Protein AF-A0AAX3HLP8-F1 (afdb_monomer)

Sequence (44 aa):
MSKTKAKPKKGVGQGTGSKGWNRWQSSAKKKAAAKPYKSKGTKK

Structure (mmCIF, N/CA/C/O backbone):
data_AF-A0AAX3HLP8-F1
#
_entry.id   AF-A0AAX3HLP8-F1
#
loop_
_atom_site.group_PDB
_atom_site.id
_atom_site.type_symbol
_atom_site.label_atom_id
_atom_site.label_alt_id
_atom_site.label_comp_id
_atom_site.label_asym_id
_atom_site.label_entity_id
_atom_site.label_seq_id
_atom_site.pdbx_PDB_ins_code
_atom_site.Cartn_x
_atom_site.Cartn_y
_atom_site.Cartn_z
_atom_site.occupancy
_atom_site.B_iso_or_equiv
_atom_site.auth_seq_id
_atom_site.auth_comp_id
_atom_site.auth_asym_id
_atom_site.auth_atom_id
_atom_site.pdbx_PDB_model_num
ATOM 1 N N . MET A 1 1 ? 11.291 24.015 -26.771 1.00 49.91 1 MET A N 1
ATOM 2 C CA . MET A 1 1 ? 10.326 22.896 -26.855 1.00 49.91 1 MET A CA 1
ATOM 3 C C . MET A 1 1 ? 10.451 22.010 -25.621 1.00 49.91 1 MET A C 1
ATOM 5 O O . MET A 1 1 ? 11.484 21.370 -25.452 1.00 49.91 1 MET A O 1
ATOM 9 N N . SER A 1 2 ? 9.451 21.989 -24.734 1.00 55.59 2 SER A N 1
ATOM 10 C CA . SER A 1 2 ? 9.449 21.060 -23.599 1.00 5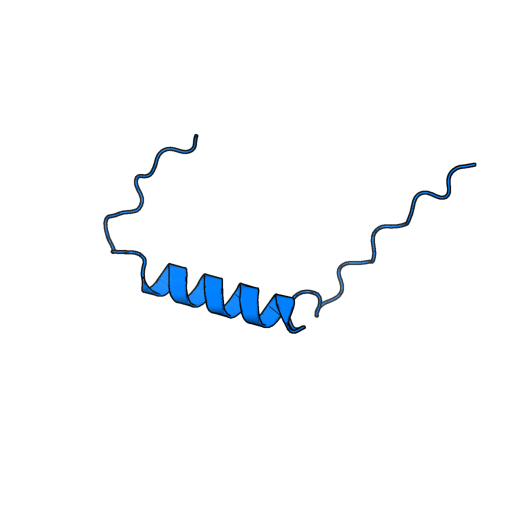5.59 2 SER A CA 1
ATOM 11 C C . SER A 1 2 ? 9.204 19.639 -24.116 1.00 55.59 2 SER A C 1
ATOM 13 O O . SER A 1 2 ? 8.188 19.345 -24.744 1.00 55.59 2 SER A O 1
ATOM 15 N N . LYS A 1 3 ? 10.173 18.744 -23.907 1.00 57.88 3 LYS A N 1
ATOM 16 C CA . LYS A 1 3 ? 10.030 17.322 -24.230 1.00 57.88 3 LYS A CA 1
ATOM 17 C C . LYS A 1 3 ? 9.047 16.739 -23.219 1.00 57.88 3 LYS A C 1
ATOM 19 O O . LYS A 1 3 ? 9.412 16.459 -22.078 1.00 57.88 3 LYS A O 1
ATOM 24 N N . THR A 1 4 ? 7.783 16.619 -23.610 1.00 64.06 4 THR A N 1
ATOM 25 C CA . THR A 1 4 ? 6.778 15.900 -22.830 1.00 64.06 4 THR A CA 1
ATOM 26 C C . THR A 1 4 ? 7.303 14.486 -22.601 1.00 64.06 4 THR A C 1
ATOM 28 O O . THR A 1 4 ? 7.511 13.708 -23.530 1.00 64.06 4 THR A O 1
ATOM 31 N N . LYS A 1 5 ? 7.621 14.170 -21.342 1.00 65.94 5 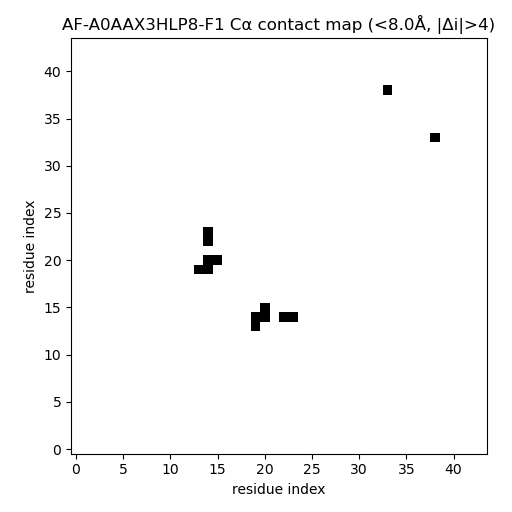LYS A N 1
ATOM 32 C CA . LYS A 1 5 ? 8.135 12.856 -20.954 1.00 65.94 5 LYS A CA 1
ATOM 33 C C . LYS A 1 5 ? 7.038 11.840 -21.261 1.00 65.94 5 LYS A C 1
ATOM 35 O O . LYS A 1 5 ? 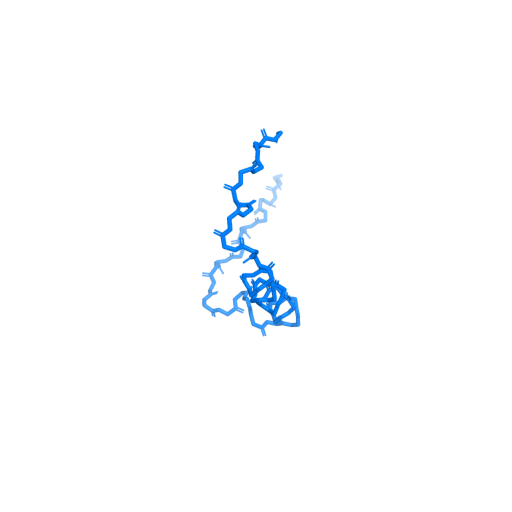6.010 11.818 -20.584 1.00 65.94 5 LYS A O 1
ATOM 40 N N . ALA A 1 6 ? 7.222 11.059 -22.324 1.00 70.00 6 ALA A N 1
ATOM 41 C CA . ALA A 1 6 ? 6.260 10.045 -22.728 1.00 70.00 6 ALA A CA 1
ATOM 42 C C . ALA A 1 6 ? 5.997 9.110 -21.537 1.00 70.00 6 ALA A C 1
ATOM 44 O O . ALA A 1 6 ? 6.936 8.609 -20.912 1.00 70.00 6 ALA A O 1
ATOM 45 N N . LYS A 1 7 ? 4.720 8.914 -21.183 1.00 66.62 7 LYS A N 1
ATOM 46 C CA . LYS A 1 7 ? 4.328 7.974 -20.124 1.00 66.62 7 LYS A CA 1
ATOM 47 C C . LYS A 1 7 ? 4.908 6.598 -20.479 1.00 66.62 7 LYS A C 1
ATOM 49 O O . LYS A 1 7 ? 4.655 6.135 -21.594 1.00 66.62 7 LYS A O 1
ATOM 54 N N . PRO A 1 8 ? 5.662 5.937 -19.579 1.00 65.69 8 PRO A N 1
ATOM 55 C CA . PRO A 1 8 ? 6.151 4.594 -19.855 1.00 65.69 8 PRO A CA 1
ATOM 56 C C . PRO A 1 8 ? 4.947 3.701 -20.162 1.00 65.69 8 PRO A C 1
ATOM 58 O O . PRO A 1 8 ? 3.939 3.748 -19.447 1.00 65.69 8 PRO A O 1
ATOM 61 N N . LYS A 1 9 ? 5.017 2.931 -21.255 1.00 69.69 9 LYS A N 1
ATOM 62 C CA . LYS A 1 9 ? 3.950 1.991 -21.610 1.00 69.69 9 LYS A CA 1
ATOM 63 C C . LYS A 1 9 ? 3.735 1.058 -20.417 1.00 69.69 9 LYS A C 1
ATOM 65 O O . LYS A 1 9 ? 4.688 0.460 -19.919 1.00 69.69 9 LYS 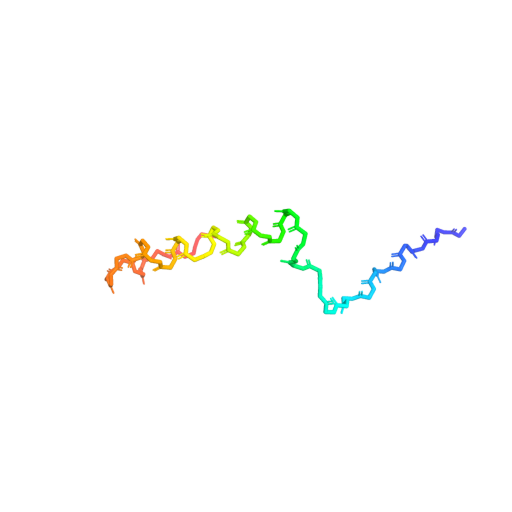A O 1
ATOM 70 N N . LYS A 1 10 ? 2.495 0.967 -19.922 1.00 62.81 10 LYS A N 1
ATOM 71 C CA . LYS A 1 10 ? 2.121 0.018 -18.865 1.00 62.81 10 LYS A CA 1
ATOM 72 C C . LYS A 1 10 ? 2.265 -1.403 -19.420 1.00 62.81 10 LYS A C 1
ATOM 74 O O . LYS A 1 10 ? 1.326 -1.932 -19.996 1.00 62.81 10 LYS A O 1
ATOM 79 N N . GLY A 1 11 ? 3.453 -1.985 -19.288 1.00 63.97 11 GLY A N 1
ATOM 80 C CA . GLY A 1 11 ? 3.701 -3.398 -19.561 1.00 63.97 11 GLY A CA 1
ATOM 81 C C . GLY A 1 11 ? 3.250 -4.278 -18.395 1.00 63.97 11 GLY A C 1
ATOM 82 O O . GLY A 1 11 ? 3.245 -3.846 -17.235 1.00 63.97 11 GLY A O 1
ATOM 83 N N . VAL A 1 12 ? 2.878 -5.519 -18.708 1.00 65.44 12 VAL A N 1
ATOM 84 C CA . VAL A 1 12 ? 2.632 -6.582 -17.72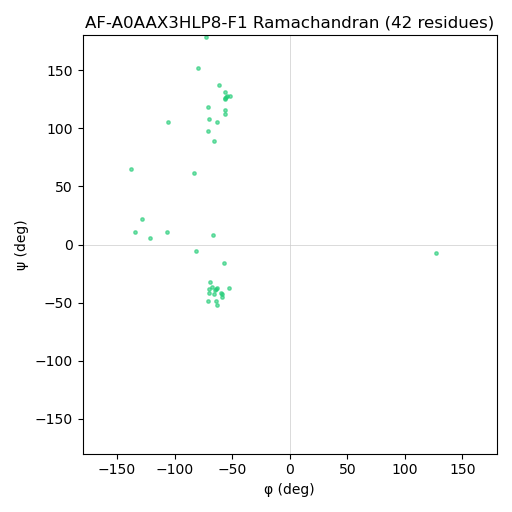5 1.00 65.44 12 VAL A CA 1
ATOM 85 C C . VAL A 1 12 ? 3.906 -6.732 -16.878 1.00 65.44 12 VAL A C 1
ATOM 87 O O . VAL A 1 12 ? 4.969 -7.008 -17.419 1.00 65.44 12 VAL A O 1
ATOM 90 N N . GLY A 1 13 ? 3.830 -6.439 -15.572 1.00 62.66 13 GLY A N 1
ATOM 91 C CA . GLY A 1 13 ? 4.993 -6.432 -14.661 1.00 62.66 13 GLY A CA 1
ATOM 92 C C . GLY A 1 13 ? 5.209 -5.144 -13.848 1.00 62.66 13 GLY A C 1
ATOM 93 O O . GLY A 1 13 ? 6.000 -5.130 -12.910 1.00 62.66 13 GLY A O 1
ATOM 94 N N . GLN A 1 14 ? 4.450 -4.067 -14.096 1.00 62.66 14 GLN A N 1
ATOM 95 C CA . GLN A 1 14 ? 4.517 -2.806 -13.316 1.00 62.66 14 GLN A CA 1
ATOM 96 C C . GLN A 1 14 ? 4.031 -2.924 -11.845 1.00 62.66 14 GLN A C 1
ATOM 98 O O . GLN A 1 14 ? 3.891 -1.922 -11.142 1.00 62.66 14 GLN A O 1
ATOM 103 N N . GLY A 1 15 ? 3.756 -4.141 -11.369 1.00 64.25 15 GLY A N 1
ATOM 104 C CA . GLY A 1 15 ? 3.194 -4.439 -10.051 1.00 64.25 15 GLY A CA 1
ATOM 105 C C . GLY A 1 15 ? 3.889 -5.576 -9.299 1.00 64.25 15 GLY A C 1
ATOM 106 O O . GLY A 1 15 ? 3.359 -5.990 -8.275 1.00 64.25 15 GLY A O 1
ATOM 107 N N . THR A 1 16 ? 5.050 -6.057 -9.759 1.00 67.44 16 THR A N 1
ATOM 108 C CA . THR A 1 16 ? 5.782 -7.193 -9.152 1.00 67.44 16 THR A CA 1
ATOM 109 C C . THR A 1 16 ? 7.209 -6.867 -8.694 1.00 67.44 16 THR A C 1
ATOM 111 O O . THR A 1 16 ? 7.910 -7.750 -8.217 1.00 67.44 16 THR A O 1
ATOM 114 N N . GLY A 1 17 ? 7.649 -5.605 -8.753 1.00 73.38 17 GLY A N 1
ATOM 115 C CA . GLY A 1 17 ? 8.837 -5.158 -8.002 1.00 73.38 17 GLY A CA 1
ATOM 116 C C . GLY A 1 17 ? 8.558 -5.053 -6.493 1.00 73.38 17 GLY A C 1
ATOM 117 O O . GLY A 1 17 ? 7.416 -5.229 -6.069 1.00 73.38 17 GLY A O 1
ATOM 118 N N . SER A 1 18 ? 9.540 -4.681 -5.664 1.00 72.44 18 SER A N 1
ATOM 119 C CA . SER A 1 18 ? 9.380 -4.575 -4.194 1.00 72.44 18 SER A CA 1
ATOM 120 C C . SER A 1 18 ? 8.178 -3.709 -3.775 1.00 72.44 18 SER A C 1
ATOM 122 O O . SER A 1 18 ? 7.433 -4.039 -2.853 1.00 72.44 18 SER A O 1
ATOM 124 N N . LYS A 1 19 ? 7.912 -2.624 -4.521 1.00 79.19 19 LYS A N 1
ATOM 125 C CA . LYS A 1 19 ? 6.725 -1.764 -4.340 1.00 79.19 19 LYS A CA 1
ATOM 126 C C . LYS A 1 19 ? 5.412 -2.449 -4.742 1.00 79.19 19 LYS A C 1
ATOM 128 O O . LYS A 1 19 ? 4.363 -2.177 -4.161 1.00 79.19 19 LYS A O 1
ATOM 133 N N . GLY A 1 20 ? 5.476 -3.320 -5.737 1.00 79.12 20 GLY A N 1
ATOM 134 C CA . GLY A 1 20 ? 4.380 -4.135 -6.231 1.00 79.12 20 GLY A CA 1
ATOM 135 C C . GLY A 1 20 ? 3.967 -5.244 -5.263 1.00 79.12 20 GLY A C 1
ATOM 136 O O . GLY A 1 20 ? 2.799 -5.312 -4.883 1.00 79.12 20 GLY A O 1
ATOM 137 N N . TRP A 1 21 ? 4.940 -6.003 -4.755 1.00 81.19 21 TRP A N 1
ATOM 138 C CA . TRP A 1 21 ? 4.743 -7.007 -3.703 1.00 81.19 21 TRP A CA 1
ATOM 139 C C . TRP A 1 21 ? 4.176 -6.402 -2.420 1.00 81.19 21 TRP A C 1
ATOM 141 O O . TRP A 1 21 ? 3.184 -6.900 -1.886 1.00 81.19 21 TRP A O 1
ATOM 151 N N . ASN A 1 22 ? 4.711 -5.260 -1.977 1.00 82.94 22 ASN A N 1
ATOM 152 C CA . ASN A 1 22 ? 4.172 -4.556 -0.813 1.00 82.94 22 ASN A CA 1
ATOM 153 C C . ASN A 1 22 ? 2.732 -4.066 -1.037 1.00 82.94 22 ASN A C 1
ATOM 155 O O . ASN A 1 22 ? 1.909 -4.136 -0.119 1.00 82.94 22 ASN A O 1
ATOM 159 N N . ARG A 1 23 ? 2.386 -3.612 -2.251 1.00 81.50 23 ARG A N 1
ATOM 160 C CA . ARG A 1 23 ? 1.014 -3.198 -2.594 1.00 81.50 23 ARG A CA 1
ATOM 161 C C . ARG A 1 23 ? 0.054 -4.389 -2.663 1.00 81.50 23 ARG A C 1
ATOM 163 O O . ARG A 1 23 ? -1.067 -4.277 -2.159 1.00 81.50 23 ARG A O 1
ATOM 170 N N . TRP A 1 24 ? 0.480 -5.508 -3.244 1.00 83.56 24 TRP A N 1
ATOM 171 C CA . TRP A 1 24 ? -0.302 -6.744 -3.298 1.00 83.56 24 TRP A CA 1
ATOM 172 C C . TRP A 1 24 ? -0.562 -7.295 -1.891 1.00 83.56 24 TRP A C 1
ATOM 174 O O . TRP A 1 24 ? -1.720 -7.438 -1.495 1.00 83.56 24 TRP A O 1
ATOM 184 N N . GLN A 1 25 ? 0.489 -7.462 -1.083 1.00 85.31 25 GLN A N 1
ATOM 185 C CA . GLN A 1 25 ? 0.389 -7.959 0.290 1.00 85.31 25 GLN A CA 1
ATOM 186 C C . GLN A 1 25 ? -0.510 -7.066 1.162 1.00 85.31 25 GLN A C 1
ATOM 188 O O . GLN A 1 25 ? -1.349 -7.561 1.914 1.00 85.31 25 GLN A O 1
ATOM 193 N N . SER A 1 26 ? -0.386 -5.741 1.041 1.00 82.75 26 SER A N 1
ATOM 194 C CA . SER A 1 26 ? -1.237 -4.795 1.779 1.00 82.75 26 SER A CA 1
ATOM 195 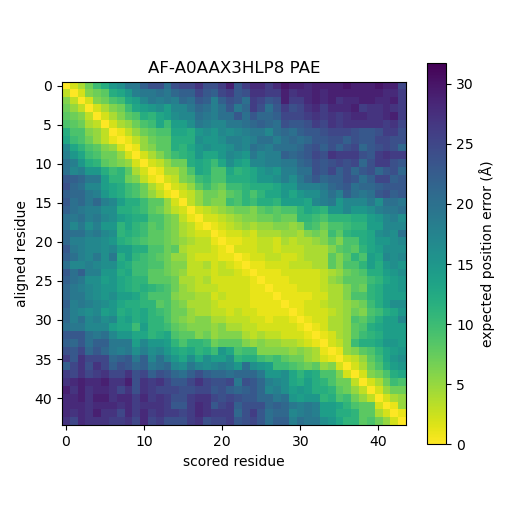C C . SER A 1 26 ? -2.709 -4.902 1.378 1.00 82.75 26 SER A C 1
ATOM 197 O O . SER A 1 26 ? -3.595 -4.806 2.227 1.00 82.75 26 SER A O 1
ATOM 199 N N . SER A 1 27 ? -2.983 -5.114 0.090 1.00 80.69 27 SER A N 1
ATOM 200 C CA . SER A 1 27 ? -4.349 -5.262 -0.421 1.00 80.69 27 SER A CA 1
ATOM 201 C C . SER A 1 27 ? -4.979 -6.578 0.039 1.00 80.69 27 SER A C 1
ATOM 203 O O . SER A 1 27 ? -6.151 -6.594 0.413 1.00 80.69 27 SER A O 1
ATOM 205 N N . ALA A 1 28 ? -4.194 -7.657 0.078 1.00 83.81 28 ALA A N 1
ATOM 206 C CA . ALA A 1 28 ? -4.621 -8.954 0.591 1.00 83.81 28 ALA A CA 1
ATOM 207 C C . ALA A 1 28 ? -4.954 -8.889 2.092 1.00 83.81 28 ALA A C 1
ATOM 209 O O . ALA A 1 28 ? -6.053 -9.267 2.497 1.00 83.81 28 ALA A O 1
ATOM 210 N N . LYS A 1 29 ? -4.065 -8.301 2.907 1.00 85.31 29 LYS A N 1
ATOM 211 C CA . LYS A 1 29 ? -4.291 -8.116 4.353 1.00 85.31 29 LYS A CA 1
ATOM 212 C C . LYS A 1 29 ? -5.532 -7.268 4.646 1.00 85.31 29 LYS A C 1
ATOM 214 O O . LYS A 1 29 ? -6.318 -7.615 5.520 1.00 85.31 29 LYS A O 1
ATOM 219 N N . LYS A 1 30 ? -5.751 -6.185 3.891 1.00 82.44 30 LYS A N 1
ATOM 220 C CA . LYS A 1 30 ? -6.945 -5.333 4.038 1.00 82.44 30 LYS A CA 1
ATOM 221 C C . LYS A 1 30 ? -8.245 -6.056 3.693 1.00 82.44 30 LYS A C 1
ATOM 223 O O . LYS A 1 30 ? -9.241 -5.835 4.371 1.00 82.44 30 LYS A O 1
ATOM 228 N N . LYS A 1 31 ? -8.242 -6.901 2.658 1.00 80.31 31 LYS A N 1
ATOM 229 C CA . LYS A 1 31 ? -9.405 -7.725 2.293 1.00 80.31 31 LYS A CA 1
ATOM 230 C C . LYS A 1 31 ? -9.714 -8.766 3.370 1.00 80.31 31 LYS A C 1
ATOM 232 O O . LYS A 1 31 ? -10.872 -8.911 3.728 1.00 80.31 31 LYS A O 1
ATOM 237 N N . ALA A 1 32 ? -8.692 -9.421 3.919 1.00 79.06 32 ALA A N 1
ATOM 238 C CA . ALA A 1 32 ? -8.860 -10.396 4.997 1.00 79.06 32 ALA A CA 1
ATOM 239 C C . ALA A 1 32 ? -9.334 -9.754 6.316 1.00 79.06 32 ALA A C 1
ATOM 241 O O . ALA A 1 32 ? -10.143 -10.331 7.033 1.00 79.06 32 ALA A O 1
ATOM 242 N N . ALA A 1 33 ? -8.863 -8.542 6.627 1.00 77.88 33 ALA A N 1
ATOM 243 C CA . ALA A 1 33 ? -9.245 -7.809 7.836 1.00 77.88 33 ALA A CA 1
ATOM 244 C C . ALA A 1 33 ? -10.588 -7.062 7.714 1.00 77.88 33 ALA A C 1
ATOM 246 O O . ALA A 1 33 ? -11.059 -6.464 8.689 1.00 77.88 33 ALA A O 1
ATOM 247 N N . ALA A 1 34 ? -11.205 -7.049 6.530 1.00 75.50 34 ALA A N 1
ATOM 248 C CA . ALA A 1 34 ? -12.496 -6.412 6.339 1.00 75.50 34 ALA A CA 1
ATOM 249 C C . ALA A 1 34 ? -13.572 -7.236 7.057 1.00 75.50 34 ALA A C 1
ATOM 251 O O . ALA A 1 34 ? -13.935 -8.329 6.632 1.00 75.50 34 ALA A O 1
ATOM 252 N N . LYS A 1 35 ? -14.092 -6.699 8.168 1.00 73.31 35 LYS A N 1
ATOM 253 C CA . LYS A 1 35 ? -15.220 -7.313 8.877 1.00 73.31 35 LYS A CA 1
ATOM 254 C C . LYS A 1 35 ? -16.432 -7.359 7.928 1.00 73.31 35 LYS A C 1
ATOM 256 O O . LYS A 1 35 ? -16.710 -6.334 7.298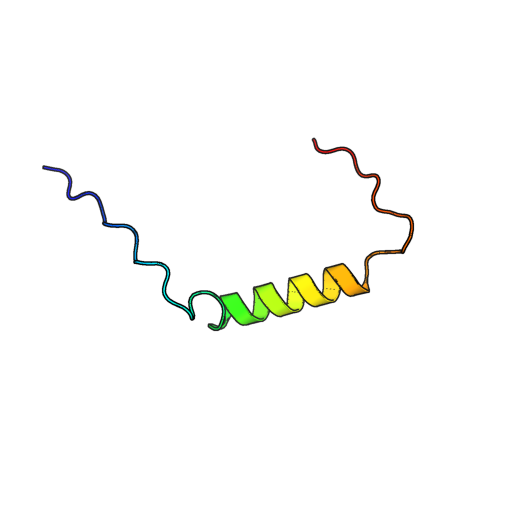 1.00 73.31 35 LYS A O 1
ATOM 261 N N . PRO A 1 36 ? -17.190 -8.471 7.888 1.00 73.50 36 PRO A N 1
ATOM 262 C CA . PRO A 1 36 ? -18.242 -8.721 6.893 1.00 73.50 36 PRO A CA 1
ATOM 263 C C . PRO A 1 36 ? -19.357 -7.661 6.834 1.00 73.50 36 PRO A C 1
ATOM 265 O O . PRO A 1 36 ? -20.051 -7.570 5.831 1.00 73.50 36 PRO A O 1
ATOM 268 N N . TYR A 1 37 ? -19.484 -6.800 7.852 1.00 66.12 37 TYR A N 1
ATOM 269 C CA . TYR A 1 37 ? -20.533 -5.775 7.937 1.00 66.12 37 TYR A CA 1
ATOM 270 C C . TYR A 1 37 ? -20.023 -4.350 8.223 1.00 66.12 37 TYR A C 1
ATOM 272 O O . TYR A 1 37 ? -20.775 -3.518 8.722 1.00 66.12 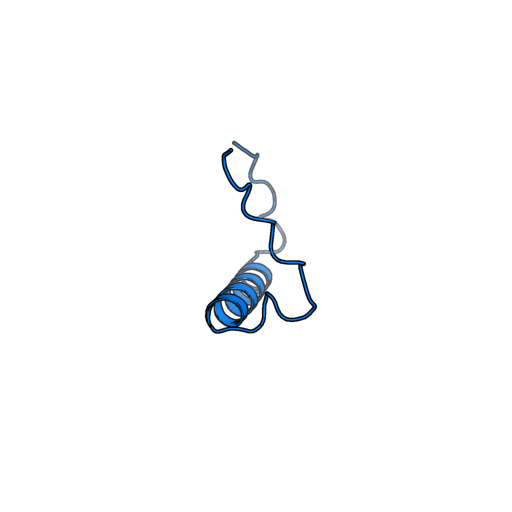37 TYR A 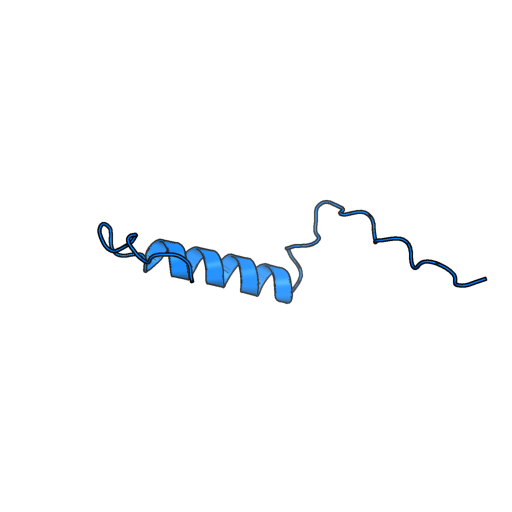O 1
ATOM 280 N N . LYS A 1 38 ? -18.751 -4.027 7.937 1.00 61.72 38 LYS A N 1
ATOM 281 C CA . LYS A 1 38 ? -18.209 -2.660 8.145 1.00 61.72 38 LYS A CA 1
ATOM 282 C C . LYS A 1 38 ? -17.984 -1.843 6.870 1.00 61.72 38 LYS A C 1
ATOM 284 O O . LYS A 1 38 ? -17.406 -0.760 6.939 1.00 61.72 38 LYS A O 1
ATOM 289 N N . SER A 1 39 ? -18.463 -2.282 5.708 1.00 66.38 39 SER A N 1
ATOM 290 C CA . SER A 1 39 ? -18.399 -1.468 4.486 1.00 66.38 39 SER A CA 1
ATOM 291 C C . SER A 1 39 ? -19.555 -0.462 4.400 1.00 66.38 39 SER A C 1
ATOM 293 O O . SER A 1 39 ? -20.370 -0.505 3.482 1.00 66.38 39 SER A O 1
ATOM 295 N N . LYS A 1 40 ? -19.629 0.462 5.358 1.00 66.38 40 LYS A N 1
ATOM 296 C CA . LYS A 1 40 ? -20.438 1.688 5.263 1.00 66.38 40 LYS A CA 1
ATOM 297 C C . LYS A 1 40 ? -19.621 2.854 5.831 1.00 66.38 40 LYS A C 1
ATOM 299 O O . LYS A 1 40 ? -19.933 3.401 6.877 1.00 66.38 40 LYS A O 1
ATOM 304 N N . GLY A 1 41 ? -18.518 3.188 5.167 1.00 60.78 41 GLY A N 1
ATOM 305 C CA . GLY A 1 41 ? -17.807 4.446 5.388 1.00 60.78 41 GLY A CA 1
ATOM 306 C C . GLY A 1 41 ? -18.093 5.360 4.206 1.00 60.78 41 GLY A C 1
ATOM 307 O O . GLY A 1 41 ? -17.598 5.101 3.110 1.00 60.78 41 GLY A O 1
ATOM 308 N N . THR A 1 42 ? -18.940 6.368 4.401 1.00 58.16 42 THR A N 1
ATOM 309 C CA . THR A 1 42 ? -19.207 7.437 3.430 1.00 58.16 42 THR A CA 1
ATOM 310 C C . THR A 1 42 ? -17.893 8.067 2.975 1.00 58.16 42 THR A C 1
ATOM 312 O O . THR A 1 42 ? -17.062 8.444 3.802 1.00 58.16 42 THR A O 1
ATOM 315 N N . LYS A 1 43 ? -17.700 8.151 1.654 1.00 51.81 43 LYS A N 1
ATOM 316 C CA . LYS A 1 43 ? -16.590 8.886 1.037 1.00 51.81 43 LYS A CA 1
ATOM 317 C C . LYS A 1 43 ? -16.636 10.338 1.537 1.00 51.81 43 LYS A C 1
ATOM 319 O O . LYS A 1 43 ? -17.692 10.956 1.437 1.00 51.81 43 LYS A O 1
ATOM 324 N N . LYS A 1 44 ? -15.529 10.834 2.096 1.00 50.97 44 LYS A N 1
ATOM 325 C CA . LYS A 1 44 ? -15.248 12.274 2.166 1.00 50.97 44 LYS A CA 1
ATOM 326 C C . LYS A 1 44 ? -14.541 12.683 0.883 1.00 50.97 44 LYS A C 1
ATOM 328 O O . LYS A 1 44 ? -13.773 11.832 0.371 1.00 50.97 44 LYS A O 1
#

Secondary structure (DSSP, 8-state):
-----PPPP--TTTTSSHHHHHHHHHHHHHHHT--TT-------

Radius of gyration: 17.3 Å; Cα contacts (8 Å, |Δi|>4): 7; chains: 1; bounding box: 31×33×36 Å

Mean predicted aligned error: 13.71 Å

Organism: Bacillus thuringiensis subsp. israelensis (NCBI:txid1430)

InterPro domains:
  IPR025175 Protein of unknown function DUF3934 [PF13070] (1-42)

Solvent-accessible surface area (backbone atoms only — not comparable to full-atom values): 3097 Å² total; per-residue (Å²): 133,85,80,76,78,75,75,76,80,89,52,96,66,88,54,68,49,77,73,20,48,53,51,50,53,52,51,51,52,53,59,71,68,52,57,97,85,65,91,80,73,82,85,129

pLDDT: mean 70.23, std 9.9, range [49.91, 85.31]

Foldseek 3Di:
DDPPPPDPPPDDPPQPPPNNVVVVVVVVVCVVPDDPPPPPDDDD